Protein AF-A0A7S0J433-F1 (afdb_monomer_lite)

Foldseek 3Di:
DPPPVVVLQLVLLLLLLQQCVVVVHQKDKPVSSVVSCPPPVSSNVVVLVCLQVVDDDQKDWPDDPSPDITMIGGPDNLSSLLSNLVCLLVCVNVQCQVALQSVQCNQADPSNLSSCVNNQQSNLQSNCVVDVDRDCVVHAWDDPDCRGGPNSNVRSVVSHDHDD

Sequence (164 aa):
EMGAAAPLARGMLRRIAAANHLARRRFFRLDEAAEALAGRADELRLWLQLMRGGRFPLVKVLASDGATTGEFQFKHLSFQEALFVEAVALGEAPAFWASAPAAADSLNLAFYKNAFAIGAGHLGGALAAQRREWDFAGAPLVSADEHRGYSRLQALLRGATPLV

Radius of gyration: 17.05 Å; chains: 1; bounding box: 40×26×53 Å

pLDDT: mean 85.7, std 11.64, range [35.84, 96.94]

Secondary structure (DSSP, 8-state):
--TTHHHHHHHHHHHHHHHHHHTT-SSEEHHHHHHHTTT-HHHHHHHHHHHHHT--SSEEEEEE-SSS-EEEEESSHHHHHHHHHHHHHTTS-GGGGSSHHHHHHHHH-GGGHHHHHHHHHHHHHHHHHH-S----TTSPPP-S-TTSHHHHHHHHHHT-----

Organism: NCBI:txid127549

Structure (mmCIF, N/CA/C/O backbone):
data_AF-A0A7S0J433-F1
#
_entry.id   AF-A0A7S0J433-F1
#
loop_
_atom_site.group_PDB
_atom_site.id
_atom_site.type_symbol
_atom_site.label_atom_id
_atom_site.label_alt_id
_atom_site.label_comp_id
_atom_site.label_asym_id
_atom_site.label_entity_id
_atom_site.label_seq_id
_atom_site.pdbx_PDB_ins_code
_atom_site.Cartn_x
_atom_site.Cartn_y
_atom_site.Cartn_z
_atom_site.occupancy
_atom_site.B_iso_or_equiv
_atom_site.auth_seq_id
_atom_site.auth_comp_id
_atom_site.auth_asym_id
_atom_site.auth_atom_id
_atom_site.pdbx_PDB_model_num
ATOM 1 N N . GLU A 1 1 ? 5.820 -6.750 29.405 1.00 42.56 1 GLU A N 1
ATOM 2 C CA . GLU A 1 1 ? 5.491 -7.407 28.117 1.00 42.56 1 GLU A CA 1
ATOM 3 C C . GLU A 1 1 ? 5.362 -6.411 26.946 1.00 42.56 1 GLU A C 1
ATOM 5 O O . GLU A 1 1 ? 4.368 -6.403 26.236 1.00 42.56 1 GLU A O 1
ATOM 10 N N . MET A 1 2 ? 6.361 -5.556 26.691 1.00 43.69 2 MET A N 1
ATOM 11 C CA . MET A 1 2 ? 6.281 -4.550 25.608 1.00 43.69 2 MET A CA 1
ATOM 12 C C . MET A 1 2 ? 6.831 -5.028 24.247 1.00 43.69 2 MET A C 1
ATOM 14 O O . MET A 1 2 ? 6.661 -4.336 23.248 1.00 43.69 2 MET A O 1
ATOM 18 N N . GLY A 1 3 ? 7.474 -6.201 24.184 1.00 46.28 3 GLY A N 1
ATOM 19 C CA . GLY A 1 3 ? 8.199 -6.663 22.989 1.00 46.28 3 GLY A CA 1
ATOM 20 C C . GLY A 1 3 ? 7.323 -7.180 21.839 1.00 46.28 3 GLY A C 1
ATOM 21 O O . GLY A 1 3 ? 7.670 -6.980 20.681 1.00 46.28 3 GLY A O 1
ATOM 22 N N . ALA A 1 4 ? 6.170 -7.793 22.132 1.00 57.44 4 ALA A N 1
ATOM 23 C CA . ALA A 1 4 ? 5.294 -8.390 21.111 1.00 57.44 4 ALA A CA 1
ATOM 24 C C . ALA A 1 4 ? 4.259 -7.408 20.520 1.00 57.44 4 ALA A C 1
ATOM 26 O O . ALA A 1 4 ? 3.747 -7.625 19.423 1.00 57.44 4 ALA A O 1
ATOM 27 N N . ALA A 1 5 ? 3.968 -6.304 21.218 1.00 64.62 5 ALA A N 1
ATOM 28 C CA . ALA A 1 5 ? 2.948 -5.339 20.803 1.00 64.62 5 ALA A CA 1
ATOM 29 C C . ALA A 1 5 ? 3.406 -4.434 19.644 1.00 64.62 5 ALA A C 1
ATOM 31 O O . ALA A 1 5 ? 2.591 -4.036 18.812 1.00 64.62 5 ALA A O 1
ATOM 32 N N . ALA A 1 6 ? 4.704 -4.120 19.562 1.00 78.75 6 ALA A N 1
ATOM 33 C CA . ALA A 1 6 ? 5.235 -3.231 18.530 1.00 78.75 6 ALA A CA 1
ATOM 34 C C . ALA A 1 6 ? 5.195 -3.846 17.111 1.00 78.75 6 ALA A C 1
ATOM 36 O O . ALA A 1 6 ? 4.725 -3.158 16.200 1.00 78.75 6 ALA A O 1
ATOM 37 N N . PRO A 1 7 ? 5.584 -5.122 16.895 1.00 87.62 7 PRO A N 1
ATOM 38 C CA . PRO A 1 7 ? 5.411 -5.780 15.598 1.00 87.62 7 PRO A CA 1
ATOM 39 C C . PRO A 1 7 ? 3.945 -5.868 15.162 1.00 87.62 7 PRO A C 1
ATOM 41 O O . PRO A 1 7 ? 3.636 -5.571 14.009 1.00 87.62 7 PRO A O 1
ATOM 44 N N . LEU A 1 8 ? 3.034 -6.199 16.088 1.00 92.25 8 LEU A N 1
ATOM 45 C CA . LEU A 1 8 ? 1.601 -6.303 15.800 1.00 92.25 8 LEU A CA 1
ATOM 46 C C . LEU A 1 8 ? 1.001 -4.948 15.396 1.00 92.25 8 LEU A C 1
ATOM 48 O O . LEU A 1 8 ? 0.308 -4.851 14.386 1.00 92.25 8 LEU A O 1
ATOM 52 N N . ALA A 1 9 ? 1.312 -3.884 16.143 1.00 92.12 9 ALA A N 1
ATOM 53 C CA . ALA A 1 9 ? 0.842 -2.534 15.835 1.00 92.12 9 ALA A CA 1
ATOM 54 C C . ALA A 1 9 ? 1.377 -2.028 14.488 1.00 92.12 9 ALA A C 1
ATOM 56 O O . ALA A 1 9 ? 0.635 -1.416 13.718 1.00 92.12 9 ALA A O 1
ATOM 57 N N . ARG A 1 10 ? 2.652 -2.303 14.180 1.00 94.00 10 ARG A N 1
ATOM 58 C CA . ARG A 1 10 ? 3.248 -1.949 12.887 1.00 94.00 10 ARG A CA 1
ATOM 59 C C . ARG A 1 10 ? 2.600 -2.726 11.743 1.00 94.00 10 ARG A C 1
ATOM 61 O O . ARG A 1 10 ? 2.267 -2.109 10.739 1.00 94.00 10 ARG A O 1
ATOM 68 N N . GLY A 1 11 ? 2.379 -4.034 11.902 1.00 95.25 11 GLY A N 1
ATOM 69 C CA . GLY A 1 11 ? 1.672 -4.870 10.925 1.00 95.25 11 GLY A CA 1
ATOM 70 C C . GLY A 1 11 ? 0.269 -4.343 10.625 1.00 95.25 11 GLY A C 1
ATOM 71 O O . GLY A 1 11 ? -0.045 -4.053 9.472 1.00 95.25 11 GLY A O 1
ATOM 72 N N . MET A 1 12 ? -0.511 -4.083 11.676 1.00 96.12 12 MET A N 1
ATOM 73 C CA . MET A 1 12 ? -1.846 -3.489 11.583 1.00 96.12 12 MET A CA 1
ATOM 74 C C . MET A 1 12 ? -1.836 -2.153 10.817 1.00 96.12 12 MET A C 1
ATOM 76 O O . MET A 1 12 ? -2.557 -1.991 9.832 1.00 96.12 12 MET A O 1
ATOM 80 N N . LEU A 1 13 ? -1.000 -1.189 11.229 1.00 96.12 13 LEU A N 1
ATOM 81 C CA . LEU A 1 13 ? -0.916 0.119 10.564 1.00 96.12 13 LEU A CA 1
ATOM 82 C C . LEU A 1 13 ? -0.441 -0.002 9.115 1.00 96.12 13 LEU A C 1
ATOM 84 O O . LEU A 1 13 ? -0.907 0.744 8.255 1.00 96.12 13 LEU A O 1
ATOM 88 N N . ARG A 1 14 ? 0.459 -0.947 8.833 1.00 96.62 14 ARG A N 1
ATOM 89 C CA . ARG A 1 14 ? 0.986 -1.203 7.495 1.00 96.62 14 ARG A CA 1
ATOM 90 C C . ARG A 1 14 ? -0.076 -1.712 6.532 1.00 96.62 14 ARG A C 1
ATOM 92 O O . ARG A 1 14 ? -0.166 -1.191 5.423 1.00 96.62 14 ARG A O 1
ATOM 99 N N . ARG A 1 15 ? -0.928 -2.646 6.960 1.00 96.56 15 ARG A N 1
ATOM 100 C CA . ARG A 1 15 ? -2.049 -3.135 6.139 1.00 96.56 15 ARG A CA 1
ATOM 101 C C . ARG A 1 15 ? -3.079 -2.050 5.865 1.00 96.56 15 ARG A C 1
ATOM 103 O O . ARG A 1 15 ? -3.467 -1.859 4.714 1.00 96.56 15 ARG A O 1
ATOM 110 N N . ILE A 1 16 ? -3.450 -1.284 6.893 1.00 96.38 16 ILE A N 1
ATOM 111 C CA . ILE A 1 16 ? -4.358 -0.138 6.742 1.00 96.38 16 ILE A CA 1
ATOM 112 C C . ILE A 1 16 ? -3.755 0.895 5.779 1.00 96.38 16 ILE A C 1
ATOM 114 O O . ILE A 1 16 ? -4.441 1.383 4.880 1.00 96.38 16 ILE A O 1
ATOM 118 N N . ALA A 1 17 ? -2.469 1.225 5.928 1.00 96.94 17 ALA A N 1
ATOM 119 C CA . ALA A 1 17 ? -1.784 2.152 5.034 1.00 96.94 17 ALA A CA 1
ATOM 120 C C . ALA A 1 17 ? -1.776 1.643 3.590 1.00 96.94 17 ALA A C 1
ATOM 122 O O . ALA A 1 17 ? -2.090 2.407 2.676 1.00 96.94 17 ALA A O 1
ATOM 123 N N . ALA A 1 18 ? -1.476 0.358 3.390 1.00 96.62 18 ALA A N 1
ATOM 124 C CA . ALA A 1 18 ? -1.406 -0.243 2.070 1.00 96.62 18 ALA A CA 1
ATOM 125 C C . ALA A 1 18 ? -2.760 -0.246 1.361 1.00 96.62 18 ALA A C 1
ATOM 127 O O . ALA A 1 18 ? -2.856 0.261 0.244 1.00 96.62 18 ALA A O 1
ATOM 128 N N . ALA A 1 19 ? -3.815 -0.721 2.029 1.00 96.62 19 ALA A N 1
ATOM 129 C CA . ALA A 1 19 ? -5.169 -0.717 1.482 1.00 96.62 19 ALA A CA 1
ATOM 130 C C . ALA A 1 19 ? -5.606 0.699 1.073 1.00 96.62 19 ALA A C 1
ATOM 132 O O . ALA A 1 19 ? -6.110 0.916 -0.029 1.00 96.62 19 ALA A O 1
ATOM 133 N N . ASN A 1 20 ? -5.337 1.695 1.920 1.00 96.62 20 ASN A N 1
ATOM 134 C CA . ASN A 1 20 ? -5.693 3.080 1.629 1.00 96.62 20 ASN A CA 1
ATOM 135 C C . ASN A 1 20 ? -4.865 3.703 0.511 1.00 96.62 20 ASN A C 1
ATOM 137 O O . ASN A 1 20 ? -5.406 4.444 -0.306 1.00 96.62 20 ASN A O 1
ATOM 141 N N . HIS A 1 21 ? -3.567 3.416 0.445 1.00 96.19 21 HIS A N 1
ATOM 142 C CA . HIS A 1 21 ? -2.709 3.972 -0.595 1.00 96.19 21 HIS A CA 1
ATOM 143 C C . HIS A 1 21 ? -2.987 3.342 -1.970 1.00 96.19 21 HIS A C 1
ATOM 145 O O . HIS A 1 21 ? -2.985 4.051 -2.976 1.00 96.19 21 HIS A O 1
ATOM 151 N N . LEU A 1 22 ? -3.330 2.050 -2.014 1.00 95.12 22 LEU A N 1
ATOM 152 C CA . LEU A 1 22 ? -3.824 1.374 -3.221 1.00 95.12 22 LEU A CA 1
ATOM 153 C C . LEU A 1 22 ? -5.167 1.953 -3.687 1.00 95.12 22 LEU A C 1
ATOM 155 O O . LEU A 1 22 ? -5.337 2.246 -4.868 1.00 95.12 22 LEU A O 1
ATOM 159 N N . ALA A 1 23 ? -6.086 2.218 -2.756 1.00 95.25 23 ALA A N 1
ATOM 160 C CA . ALA A 1 23 ? -7.359 2.882 -3.044 1.00 95.25 23 ALA A CA 1
ATOM 161 C C . ALA A 1 23 ? -7.226 4.403 -3.288 1.00 95.25 23 ALA A C 1
ATOM 163 O O . ALA A 1 23 ? -8.215 5.070 -3.586 1.00 95.25 23 ALA A O 1
ATOM 164 N N . ARG A 1 24 ? -6.013 4.968 -3.173 1.00 94.94 24 ARG A N 1
ATOM 165 C CA . ARG A 1 24 ? -5.707 6.407 -3.307 1.00 94.94 24 ARG A CA 1
ATOM 166 C C . ARG A 1 24 ? -6.497 7.300 -2.340 1.00 94.94 24 ARG A C 1
ATOM 168 O O . ARG A 1 24 ? -6.799 8.456 -2.638 1.00 94.94 24 ARG A O 1
ATOM 175 N N . ARG A 1 25 ? -6.800 6.775 -1.153 1.00 94.62 25 ARG A N 1
ATOM 176 C CA . ARG A 1 25 ? -7.537 7.460 -0.088 1.00 94.62 25 ARG A CA 1
ATOM 177 C C . ARG A 1 25 ? -6.585 8.122 0.910 1.00 94.62 25 ARG A C 1
ATOM 179 O O . ARG A 1 25 ? -5.560 7.551 1.283 1.00 94.62 25 ARG A O 1
ATOM 186 N N . ARG A 1 26 ? -6.949 9.325 1.367 1.00 92.88 26 ARG A N 1
ATOM 187 C CA . ARG A 1 26 ? -6.294 10.046 2.485 1.00 92.88 26 ARG A CA 1
ATOM 188 C C . ARG A 1 26 ? -7.051 9.931 3.806 1.00 92.88 26 ARG A C 1
ATOM 190 O O . ARG A 1 26 ? -6.498 10.250 4.858 1.00 92.88 26 ARG A O 1
ATOM 197 N N . PHE A 1 27 ? -8.310 9.531 3.712 1.00 94.94 27 PHE A N 1
ATOM 198 C CA . PHE A 1 27 ? -9.245 9.334 4.802 1.00 94.94 27 PHE A CA 1
ATOM 199 C C . PHE A 1 27 ? -9.797 7.931 4.663 1.00 94.94 27 PHE A C 1
ATOM 201 O O . PHE A 1 27 ? -9.948 7.455 3.537 1.00 94.94 27 PHE A O 1
ATOM 208 N N . PHE A 1 28 ? -10.061 7.273 5.777 1.00 95.56 28 PHE A N 1
ATOM 209 C CA . PHE A 1 28 ? -10.644 5.949 5.749 1.00 95.56 28 PHE A CA 1
ATOM 210 C C . PHE A 1 28 ? -11.638 5.761 6.873 1.00 95.56 28 PHE A C 1
ATOM 212 O O . PHE A 1 28 ? -11.524 6.365 7.940 1.00 95.56 28 PHE A O 1
ATOM 219 N N . ARG A 1 29 ? -12.620 4.916 6.612 1.00 94.50 29 ARG A N 1
ATOM 220 C CA . ARG A 1 29 ? -13.694 4.588 7.528 1.00 94.50 29 ARG A CA 1
ATOM 221 C C . ARG A 1 29 ? -13.369 3.348 8.353 1.00 94.50 29 ARG A C 1
ATOM 223 O O . ARG A 1 29 ? -12.428 2.604 8.072 1.00 94.50 29 ARG A O 1
ATOM 230 N N . LEU A 1 30 ? -14.166 3.125 9.393 1.00 91.94 30 LEU A N 1
ATOM 231 C CA . LEU A 1 30 ? -14.031 1.960 10.268 1.00 91.94 30 LEU A CA 1
ATOM 232 C C . LEU A 1 30 ? -14.170 0.628 9.513 1.00 91.94 30 LEU A C 1
ATOM 234 O O . LEU A 1 30 ? -13.385 -0.287 9.749 1.00 91.94 30 LEU A O 1
ATOM 238 N N . ASP A 1 31 ? -15.147 0.533 8.614 1.00 94.06 31 ASP A N 1
ATOM 239 C CA . ASP A 1 31 ? -15.377 -0.629 7.751 1.00 94.06 31 ASP A CA 1
ATOM 240 C C . ASP A 1 31 ? -14.195 -0.871 6.805 1.00 94.06 31 ASP A C 1
ATOM 242 O O . ASP A 1 31 ? -13.713 -1.994 6.709 1.00 94.06 31 ASP A O 1
ATOM 246 N N . GLU A 1 32 ? -13.646 0.183 6.203 1.00 96.31 32 GLU A N 1
ATOM 247 C CA . GLU A 1 32 ? -12.461 0.093 5.338 1.00 96.31 32 GLU A CA 1
ATOM 248 C C . GLU A 1 32 ? -11.200 -0.349 6.105 1.00 96.31 32 GLU A C 1
ATOM 250 O O . GLU A 1 32 ? -10.373 -1.097 5.579 1.00 96.31 32 GLU A O 1
ATOM 255 N N . ALA A 1 33 ? -11.041 0.086 7.361 1.00 94.56 33 ALA A N 1
ATOM 256 C CA . ALA A 1 33 ? -9.973 -0.403 8.233 1.00 94.56 33 ALA A CA 1
ATOM 257 C C . ALA A 1 33 ? -10.177 -1.879 8.604 1.00 94.56 33 ALA A C 1
ATOM 259 O O . ALA A 1 33 ? -9.218 -2.645 8.610 1.00 94.56 33 ALA A O 1
ATOM 260 N N . ALA A 1 34 ? -11.414 -2.291 8.894 1.00 94.31 34 ALA A N 1
ATOM 261 C CA . ALA A 1 34 ? -11.730 -3.681 9.205 1.00 94.31 34 ALA A CA 1
ATOM 262 C C . ALA A 1 34 ? -11.510 -4.602 7.996 1.00 94.31 34 ALA A C 1
ATOM 264 O O . ALA A 1 34 ? -10.950 -5.686 8.150 1.00 94.31 34 ALA A O 1
ATOM 265 N N . GLU A 1 35 ? -11.881 -4.150 6.797 1.00 95.94 35 GLU A N 1
ATOM 266 C CA . GLU A 1 35 ? -11.636 -4.853 5.536 1.00 95.94 35 GLU A CA 1
ATOM 267 C C . GLU A 1 35 ? -10.134 -5.032 5.279 1.00 95.94 35 GLU A C 1
ATOM 269 O O . GLU A 1 35 ? -9.685 -6.136 4.974 1.00 95.94 35 GLU A O 1
ATOM 274 N N . ALA A 1 36 ? -9.328 -3.987 5.506 1.00 96.00 36 ALA A N 1
ATOM 275 C CA . ALA A 1 36 ? -7.870 -4.066 5.383 1.00 96.00 36 ALA A CA 1
ATOM 276 C C . ALA A 1 36 ? -7.223 -5.082 6.348 1.00 96.00 36 ALA A C 1
ATOM 278 O O . ALA A 1 36 ? -6.110 -5.551 6.100 1.00 96.00 36 ALA A O 1
ATOM 279 N N . LEU A 1 37 ? -7.907 -5.415 7.447 1.00 96.25 37 LEU A N 1
ATOM 280 C CA . LEU A 1 37 ? -7.467 -6.364 8.473 1.00 96.25 37 LEU A CA 1
ATOM 281 C C . LEU A 1 37 ? -8.209 -7.710 8.401 1.00 96.25 37 LEU A C 1
ATOM 283 O O . LEU A 1 37 ? -8.069 -8.547 9.300 1.00 96.25 37 LEU A O 1
ATOM 287 N N . ALA A 1 38 ? -8.995 -7.953 7.347 1.00 94.19 38 ALA A N 1
ATOM 288 C CA . ALA A 1 38 ? -9.718 -9.206 7.173 1.00 94.19 38 ALA A CA 1
ATOM 289 C C . ALA A 1 38 ? -8.753 -10.409 7.186 1.00 94.19 38 ALA A C 1
ATOM 291 O O . ALA A 1 38 ? -7.684 -10.397 6.575 1.00 94.19 38 ALA A O 1
ATOM 292 N N . GLY A 1 39 ? -9.109 -11.455 7.938 1.00 93.69 39 GLY A N 1
ATOM 293 C CA . GLY A 1 39 ? -8.247 -12.628 8.145 1.00 93.69 39 GLY A CA 1
ATOM 294 C C . GLY A 1 39 ? -7.086 -12.421 9.133 1.00 93.69 39 GLY A C 1
ATOM 295 O O . GLY A 1 39 ? -6.310 -13.350 9.355 1.00 93.69 39 GLY A O 1
ATOM 296 N N . ARG A 1 40 ? -6.962 -11.242 9.764 1.00 95.12 40 ARG A N 1
ATOM 297 C CA . ARG A 1 40 ? -5.931 -10.915 10.769 1.00 95.12 40 ARG A CA 1
ATOM 298 C C . ARG A 1 40 ? -6.574 -10.577 12.114 1.00 95.12 40 ARG A C 1
ATOM 300 O O . ARG A 1 40 ? -6.608 -9.427 12.543 1.00 95.12 40 ARG A O 1
ATOM 307 N N . ALA A 1 41 ? -7.092 -11.603 12.791 1.00 95.00 41 ALA A N 1
ATOM 308 C CA . ALA A 1 41 ? -7.906 -11.442 13.999 1.00 95.00 41 ALA A CA 1
ATOM 309 C C . ALA A 1 41 ? -7.223 -10.621 15.112 1.00 95.00 41 ALA A C 1
ATOM 311 O O . ALA A 1 41 ? -7.882 -9.805 15.754 1.00 95.00 41 ALA A O 1
ATOM 312 N N . ASP A 1 42 ? -5.917 -10.798 15.323 1.00 95.62 42 ASP A N 1
ATOM 313 C CA . ASP A 1 42 ? -5.184 -10.076 16.371 1.00 95.62 42 ASP A CA 1
ATOM 314 C C . ASP A 1 42 ? -4.965 -8.597 16.029 1.00 95.62 42 ASP A C 1
ATOM 316 O O . ASP A 1 42 ? -5.126 -7.738 16.895 1.00 95.62 42 ASP A O 1
ATOM 320 N N . GLU A 1 43 ? -4.668 -8.282 14.765 1.00 95.44 43 GLU A N 1
ATOM 321 C CA . GLU A 1 43 ? -4.537 -6.900 14.292 1.00 95.44 43 GLU A CA 1
ATOM 322 C C . GLU A 1 43 ? -5.892 -6.176 14.351 1.00 95.44 43 GLU A C 1
ATOM 324 O O . GLU A 1 43 ? -5.970 -5.048 14.838 1.00 95.44 43 GLU A O 1
ATOM 329 N N . LEU A 1 44 ? -6.979 -6.843 13.941 1.00 94.88 44 LEU A N 1
ATOM 330 C CA . LEU A 1 44 ? -8.337 -6.304 14.050 1.00 94.88 44 LEU A CA 1
ATOM 331 C C . LEU A 1 44 ? -8.740 -6.078 15.513 1.00 94.88 44 LEU A C 1
ATOM 333 O O . LEU A 1 44 ? -9.305 -5.037 15.850 1.00 94.88 44 LEU A O 1
ATOM 337 N N . ARG A 1 45 ? -8.422 -7.023 16.407 1.00 93.50 45 ARG A N 1
ATOM 338 C CA . ARG A 1 45 ? -8.678 -6.871 17.846 1.00 93.50 45 ARG A CA 1
ATOM 339 C C . ARG A 1 45 ? -7.930 -5.665 18.407 1.00 93.50 45 ARG A C 1
ATOM 341 O O . ARG A 1 45 ? -8.529 -4.889 19.150 1.00 93.50 45 ARG A O 1
ATOM 348 N N . LEU A 1 46 ? -6.662 -5.486 18.035 1.00 92.88 46 LEU A N 1
ATOM 349 C CA . LEU A 1 46 ? -5.868 -4.329 18.447 1.00 92.88 46 LEU A CA 1
ATOM 350 C C . LEU A 1 46 ? -6.485 -3.019 17.939 1.00 92.88 46 LEU A C 1
ATOM 352 O O . LEU A 1 46 ? -6.661 -2.089 18.723 1.00 92.88 46 LEU A O 1
ATOM 356 N N . TRP A 1 47 ? -6.880 -2.955 16.665 1.00 91.75 47 TRP A N 1
ATOM 357 C CA . TRP A 1 47 ? -7.541 -1.780 16.090 1.00 91.75 47 TRP A CA 1
ATOM 358 C C . TRP A 1 47 ? -8.799 -1.381 16.879 1.00 91.75 47 TRP A C 1
ATOM 360 O O . TRP A 1 47 ? -8.949 -0.229 17.289 1.00 91.75 47 TRP A O 1
ATOM 370 N N . LEU A 1 48 ? -9.667 -2.352 17.179 1.00 89.88 48 LEU A N 1
ATOM 371 C CA . LEU A 1 48 ? -10.893 -2.132 17.954 1.00 89.88 48 LEU A CA 1
ATOM 372 C C . LEU A 1 48 ? -10.619 -1.752 19.421 1.00 89.88 48 LEU A C 1
ATOM 374 O O . LEU A 1 48 ? -11.381 -0.990 20.018 1.00 89.88 48 LEU A O 1
ATOM 378 N N . GLN A 1 49 ? -9.536 -2.249 20.023 1.00 89.38 49 GLN A N 1
ATOM 379 C CA . GLN A 1 49 ? -9.113 -1.824 21.362 1.00 89.38 49 GLN A CA 1
ATOM 380 C C . GLN A 1 49 ? -8.651 -0.362 21.371 1.00 89.38 49 GLN A C 1
ATOM 382 O O . GLN A 1 49 ? -9.051 0.398 22.255 1.00 89.38 49 GLN A O 1
ATOM 387 N N . LEU A 1 50 ? -7.866 0.056 20.371 1.00 87.62 50 LEU A N 1
ATOM 388 C CA . LEU A 1 50 ? -7.424 1.448 20.229 1.00 87.62 50 LEU A CA 1
ATOM 389 C C . LEU A 1 50 ? -8.609 2.397 20.00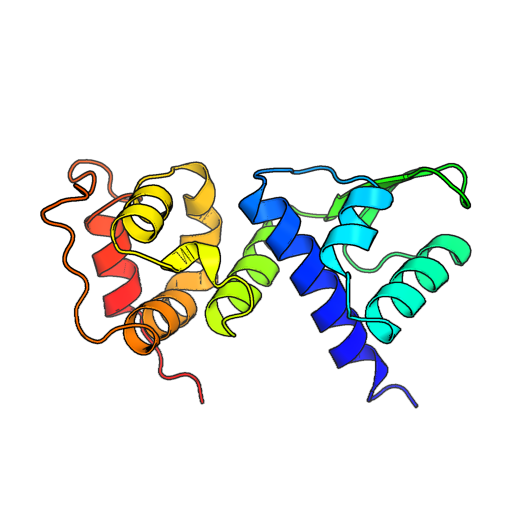1 1.00 87.62 50 LEU A C 1
ATOM 391 O O . LEU A 1 50 ? -8.622 3.489 20.571 1.00 87.62 50 LEU A O 1
ATOM 395 N N . MET A 1 51 ? -9.633 1.949 19.262 1.00 84.69 51 MET A N 1
ATOM 396 C CA . MET A 1 51 ? -10.904 2.668 19.085 1.00 84.69 51 MET A CA 1
ATOM 397 C C . MET A 1 51 ? -11.576 2.988 20.412 1.00 84.69 51 MET A C 1
ATOM 399 O O . MET A 1 51 ? -11.880 4.148 20.682 1.00 84.69 51 MET A O 1
ATOM 403 N N . ARG A 1 52 ? -11.748 1.979 21.268 1.00 82.81 52 ARG A N 1
ATOM 404 C CA . ARG A 1 52 ? -12.371 2.157 22.587 1.00 82.81 52 ARG A CA 1
ATOM 405 C C . ARG A 1 52 ? -11.523 3.017 23.522 1.00 82.81 52 ARG A C 1
ATOM 407 O O . ARG A 1 52 ? -12.065 3.748 24.341 1.00 82.81 52 ARG A O 1
ATOM 414 N N . GLY A 1 53 ? -10.198 2.930 23.402 1.00 78.81 53 GLY A N 1
ATOM 415 C CA . GLY A 1 53 ? -9.260 3.710 24.211 1.00 78.81 53 GLY A CA 1
ATOM 416 C C . GLY A 1 53 ? -9.047 5.153 23.740 1.00 78.81 53 GLY A C 1
ATOM 417 O O . GLY A 1 53 ? -8.415 5.928 24.457 1.00 78.81 53 GLY A O 1
ATOM 418 N N . GLY A 1 54 ? -9.512 5.518 22.538 1.00 74.62 54 GLY A N 1
ATOM 419 C CA . GLY A 1 54 ? -9.377 6.862 21.962 1.00 74.62 54 GLY A CA 1
ATOM 420 C C . GLY A 1 54 ? -7.937 7.301 21.660 1.00 74.62 54 GLY A C 1
ATOM 421 O O . GLY A 1 54 ? -7.687 8.482 21.417 1.00 74.62 54 GLY A O 1
ATOM 422 N N . ARG A 1 55 ? -6.962 6.383 21.689 1.00 76.75 55 ARG A N 1
ATOM 423 C CA . ARG A 1 55 ? -5.534 6.694 21.513 1.00 76.75 55 ARG A CA 1
ATOM 424 C C . ARG A 1 55 ? -4.974 5.968 20.304 1.00 76.75 55 ARG A C 1
ATOM 426 O O . ARG A 1 55 ? -4.770 4.763 20.340 1.00 76.75 55 ARG A O 1
ATOM 433 N N . PHE A 1 56 ? -4.644 6.737 19.271 1.00 79.81 56 PHE A N 1
ATOM 434 C CA . PHE A 1 56 ? -4.101 6.219 18.022 1.00 79.81 56 PHE A CA 1
ATOM 435 C C . PHE A 1 56 ? -2.673 6.719 17.771 1.00 79.81 56 PHE A C 1
ATOM 437 O O . PHE A 1 56 ? -2.449 7.912 17.510 1.00 79.81 56 PHE A O 1
ATOM 444 N N . PRO A 1 57 ? -1.670 5.827 17.831 1.00 79.94 57 PRO A N 1
ATOM 445 C CA . PRO A 1 57 ? -0.348 6.127 17.305 1.00 79.94 57 PRO A CA 1
ATOM 446 C C . PRO A 1 57 ? -0.458 6.407 15.804 1.00 79.94 57 PRO A C 1
ATOM 448 O O . PRO A 1 57 ? -1.098 5.654 15.079 1.00 79.94 57 PRO A O 1
ATOM 451 N N . LEU A 1 58 ? 0.154 7.500 15.339 1.00 89.25 58 LEU A N 1
ATOM 452 C CA . LEU A 1 58 ? 0.253 7.884 13.918 1.00 89.25 58 LEU A CA 1
ATOM 453 C C . LEU A 1 58 ? -1.064 8.128 13.156 1.00 89.25 58 LEU A C 1
ATOM 455 O O . LEU A 1 58 ? -1.000 8.633 12.040 1.00 89.25 58 LEU A O 1
ATOM 459 N N . VAL A 1 59 ? -2.232 7.864 13.743 1.00 92.19 59 VAL A N 1
ATOM 460 C CA . VAL A 1 59 ? -3.554 8.116 13.152 1.00 92.19 59 VAL A CA 1
ATOM 461 C C . VAL A 1 59 ? -4.290 9.191 13.958 1.00 92.19 59 VAL A C 1
ATOM 463 O O . VAL A 1 59 ? -4.186 9.273 15.182 1.00 92.19 59 VAL A O 1
ATOM 466 N N . LYS A 1 60 ? -4.978 10.079 13.248 1.00 91.12 60 LYS A N 1
ATOM 467 C CA . LYS A 1 60 ? -5.898 11.093 13.751 1.00 91.12 60 LYS A CA 1
ATOM 468 C C . LYS A 1 60 ? -7.323 10.583 13.547 1.00 91.12 60 LYS A C 1
ATOM 470 O O . LYS A 1 60 ? -7.651 10.078 12.475 1.00 91.12 60 LYS A O 1
ATOM 475 N N . VAL A 1 61 ? -8.155 10.760 14.567 1.00 90.94 61 VAL A N 1
ATOM 476 C CA . VAL A 1 61 ? -9.606 10.568 14.477 1.00 90.94 61 VAL A CA 1
ATOM 477 C C . VAL A 1 61 ? -10.220 11.891 14.023 1.00 90.94 61 VAL A C 1
ATOM 479 O O . VAL A 1 61 ? -9.925 12.933 14.611 1.00 90.94 61 VAL A O 1
ATOM 482 N N . LEU A 1 62 ? -11.010 11.865 12.954 1.00 88.44 62 LEU A N 1
ATOM 483 C CA . LEU A 1 62 ? -11.673 13.047 12.396 1.00 88.44 62 LEU A CA 1
ATOM 484 C C . LEU A 1 62 ? -13.120 13.141 12.864 1.00 88.44 62 LEU A C 1
ATOM 486 O O . LEU A 1 62 ? -13.546 14.191 13.334 1.00 88.44 62 LEU A O 1
ATOM 490 N N . ALA A 1 63 ? -13.829 12.019 12.801 1.00 86.38 63 ALA A N 1
ATOM 491 C CA . ALA A 1 63 ? -15.163 11.837 13.350 1.00 86.38 63 ALA A CA 1
ATOM 492 C C . ALA A 1 63 ? -15.254 10.418 13.916 1.00 86.38 63 ALA A C 1
ATOM 494 O O . ALA A 1 63 ? -14.684 9.498 13.338 1.00 86.38 63 ALA A O 1
ATOM 495 N N . SER A 1 64 ? -15.909 10.221 15.056 1.00 81.50 64 SER A N 1
ATOM 496 C CA . SER A 1 64 ? -16.135 8.889 15.624 1.00 81.50 64 SER A CA 1
ATOM 497 C C . SER A 1 64 ? -17.247 8.949 16.659 1.00 81.50 64 SER A C 1
ATOM 499 O O . SER A 1 64 ? -17.270 9.869 17.475 1.00 81.50 64 SER A O 1
ATOM 501 N N . ASP A 1 65 ? -18.134 7.957 16.645 1.00 78.25 65 ASP A N 1
ATOM 502 C CA . ASP A 1 65 ? -19.109 7.723 17.718 1.00 78.25 65 ASP A CA 1
ATOM 503 C C . ASP A 1 65 ? -18.554 6.793 18.819 1.00 78.25 65 ASP A C 1
ATOM 505 O O . ASP A 1 65 ? -19.242 6.478 19.787 1.00 78.25 65 ASP A O 1
ATOM 509 N N . GLY A 1 66 ? -17.301 6.342 18.672 1.00 69.62 66 GLY A N 1
ATOM 510 C CA . GLY A 1 66 ? -16.620 5.445 19.605 1.00 69.62 66 GLY A CA 1
ATOM 511 C C . GLY A 1 66 ? -17.054 3.977 19.527 1.00 69.62 66 GLY A C 1
ATOM 512 O O . GLY A 1 66 ? -16.509 3.160 20.273 1.00 69.62 66 GLY A O 1
ATOM 513 N N . ALA A 1 67 ? -17.993 3.620 18.645 1.00 69.19 67 ALA A N 1
ATOM 514 C CA . ALA A 1 67 ? -18.632 2.306 18.647 1.00 69.19 67 ALA A CA 1
ATOM 515 C C . ALA A 1 67 ? -18.829 1.694 17.252 1.00 69.19 67 ALA A C 1
ATOM 517 O O . ALA A 1 67 ? -18.410 0.559 17.024 1.00 69.19 67 ALA A O 1
ATOM 518 N N . THR A 1 68 ? -19.474 2.414 16.336 1.00 73.44 68 THR A N 1
ATOM 519 C CA . THR A 1 68 ? -20.019 1.876 15.080 1.00 73.44 68 THR A CA 1
ATOM 520 C C . THR A 1 68 ? -19.573 2.628 13.839 1.00 73.44 68 THR A C 1
ATOM 522 O O . THR A 1 68 ? -19.548 2.052 12.752 1.00 73.44 68 THR A O 1
ATOM 525 N N . THR A 1 69 ? -19.187 3.892 13.981 1.00 81.69 69 THR A N 1
ATOM 526 C CA . THR A 1 69 ? -18.750 4.729 12.870 1.00 81.69 69 THR A CA 1
ATOM 527 C C . THR A 1 69 ? -17.493 5.494 13.243 1.00 81.69 69 THR A C 1
ATOM 529 O O . THR A 1 69 ? -17.265 5.875 14.392 1.00 81.69 69 THR A O 1
ATOM 532 N N . GLY A 1 70 ? -16.643 5.715 12.248 1.00 87.75 70 GLY A N 1
ATOM 533 C CA . GLY A 1 70 ? -15.466 6.538 12.427 1.00 87.75 70 GLY A CA 1
ATOM 534 C C . GLY A 1 70 ? -14.798 6.854 11.106 1.00 87.75 70 GLY A C 1
ATOM 535 O O . GLY A 1 70 ? -14.820 6.033 10.191 1.00 87.75 70 GLY A O 1
ATOM 536 N N . GLU A 1 71 ? -14.221 8.044 11.035 1.00 93.44 71 GLU A N 1
ATOM 537 C CA . GLU A 1 71 ? -13.379 8.530 9.956 1.00 93.44 71 GLU A CA 1
ATOM 538 C C . GLU A 1 71 ? -11.996 8.862 10.519 1.00 93.44 71 GLU A C 1
ATOM 540 O O . GLU A 1 71 ? -11.842 9.564 11.526 1.00 93.44 71 GLU A O 1
ATOM 545 N N . PHE A 1 72 ? -10.978 8.336 9.852 1.00 94.62 72 PHE A N 1
ATOM 546 C CA . PHE A 1 72 ? -9.598 8.332 10.300 1.00 94.62 72 PHE A CA 1
ATOM 547 C C . PHE A 1 72 ? -8.676 8.821 9.197 1.00 94.62 72 PHE A C 1
ATOM 549 O O . PHE A 1 72 ? -8.962 8.713 8.007 1.00 94.62 72 PHE A O 1
ATOM 556 N N . GLN A 1 73 ? -7.517 9.320 9.601 1.00 95.69 73 GLN A N 1
ATOM 557 C CA . GLN A 1 73 ? -6.456 9.712 8.686 1.00 95.69 73 GLN A CA 1
ATOM 558 C C . GLN A 1 73 ? -5.102 9.540 9.364 1.00 95.69 73 GLN A C 1
ATOM 560 O O . GLN A 1 73 ? -4.958 9.829 10.547 1.00 95.69 73 GLN A O 1
ATOM 565 N N . PHE A 1 74 ? -4.073 9.127 8.627 1.00 96.44 74 PHE A N 1
ATOM 566 C CA . PHE A 1 74 ? -2.708 9.197 9.148 1.00 96.44 74 PHE A CA 1
ATOM 567 C C . PHE A 1 74 ? -2.331 10.649 9.467 1.00 96.44 74 PHE A C 1
ATOM 569 O O . PHE A 1 74 ? -2.528 11.539 8.645 1.00 96.44 74 PHE A O 1
ATOM 576 N N . LYS A 1 75 ? -1.752 10.895 10.650 1.00 95.19 75 LYS A N 1
ATOM 577 C CA . LYS A 1 75 ? -1.351 12.233 11.132 1.00 95.19 75 LYS A CA 1
ATOM 578 C C . LYS A 1 75 ? -0.483 12.985 10.124 1.00 95.19 75 LYS A C 1
ATOM 580 O O . LYS A 1 75 ? -0.533 14.208 10.076 1.00 95.19 75 LYS A O 1
ATOM 585 N N . HIS A 1 76 ? 0.301 12.251 9.339 1.00 94.8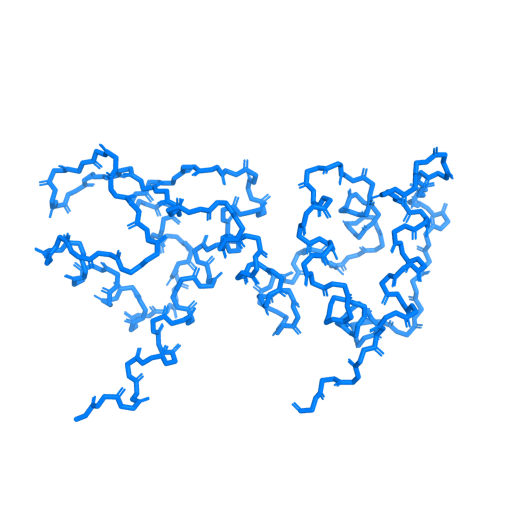1 76 HIS A N 1
ATOM 586 C CA . HIS A 1 76 ? 1.035 12.778 8.203 1.00 94.81 76 HIS A CA 1
ATOM 587 C C . HIS A 1 76 ? 0.969 11.787 7.038 1.00 94.81 76 HIS A C 1
ATOM 589 O O . HIS A 1 76 ? 1.104 10.579 7.248 1.00 94.81 76 HIS A O 1
ATOM 595 N N . LEU A 1 77 ? 0.795 12.288 5.810 1.00 94.38 77 LEU A N 1
ATOM 596 C CA . LEU A 1 77 ? 0.670 11.443 4.616 1.00 94.38 77 LEU A CA 1
ATOM 597 C C . LEU A 1 77 ? 1.919 10.578 4.387 1.00 94.38 77 LEU A C 1
ATOM 599 O O . LEU A 1 77 ? 1.796 9.422 3.992 1.00 94.38 77 LEU A O 1
ATOM 603 N N . SER A 1 78 ? 3.103 11.089 4.735 1.00 94.69 78 SER A N 1
ATOM 604 C CA . SER A 1 78 ? 4.352 10.326 4.617 1.00 94.69 78 SER A CA 1
ATOM 605 C C . SER A 1 78 ? 4.381 9.055 5.470 1.00 94.69 78 SER A C 1
ATOM 607 O O . SER A 1 78 ? 5.072 8.111 5.103 1.00 94.69 78 SER A O 1
ATOM 609 N N . PHE A 1 79 ? 3.621 8.974 6.573 1.00 95.06 79 PHE A N 1
ATOM 610 C CA . PHE A 1 79 ? 3.502 7.723 7.329 1.00 95.06 79 PHE A CA 1
ATOM 611 C C . PHE A 1 79 ? 2.745 6.667 6.528 1.00 95.06 79 PHE A C 1
ATOM 613 O O . PHE A 1 79 ? 3.169 5.516 6.492 1.00 95.06 79 PHE A O 1
ATOM 620 N N . GLN A 1 80 ? 1.662 7.061 5.851 1.00 96.38 80 GLN A N 1
ATOM 621 C CA . GLN A 1 80 ? 0.923 6.166 4.964 1.00 96.38 80 GLN A CA 1
ATOM 622 C C . GLN A 1 80 ? 1.799 5.718 3.788 1.00 96.38 80 GLN A C 1
ATOM 624 O O . GLN A 1 80 ? 1.819 4.536 3.465 1.00 96.38 80 GLN A O 1
ATOM 629 N N . GLU A 1 81 ? 2.546 6.640 3.178 1.00 96.00 81 GLU A N 1
ATOM 630 C CA . GLU A 1 81 ? 3.449 6.345 2.059 1.00 96.00 81 GLU A CA 1
ATOM 631 C C . GLU A 1 81 ? 4.588 5.401 2.481 1.00 96.00 81 GLU A C 1
ATOM 633 O O . GLU A 1 81 ? 4.821 4.394 1.816 1.00 96.00 81 GLU A O 1
ATOM 638 N N . ALA A 1 82 ? 5.254 5.663 3.611 1.00 94.81 82 ALA A N 1
ATOM 639 C CA . ALA A 1 82 ? 6.340 4.823 4.123 1.00 94.81 82 ALA A CA 1
ATOM 640 C C . ALA A 1 82 ? 5.865 3.418 4.524 1.00 94.81 82 ALA A C 1
ATOM 642 O O . ALA A 1 82 ? 6.514 2.422 4.210 1.00 94.81 82 ALA A O 1
ATOM 643 N N . LEU A 1 83 ? 4.711 3.319 5.187 1.00 95.62 83 LEU A N 1
ATOM 644 C CA . LEU A 1 83 ? 4.124 2.028 5.539 1.00 95.62 83 LEU A CA 1
ATOM 645 C C . LEU A 1 83 ? 3.666 1.262 4.291 1.00 95.62 83 LEU A C 1
ATOM 647 O O . LEU A 1 83 ? 3.875 0.056 4.203 1.00 95.62 83 LEU A O 1
ATOM 651 N N . PHE A 1 84 ? 3.097 1.944 3.295 1.00 95.94 84 PHE A N 1
ATOM 652 C CA . PHE A 1 84 ? 2.760 1.323 2.014 1.00 95.94 84 PHE A CA 1
ATOM 653 C C . PHE A 1 84 ? 3.999 0.749 1.313 1.00 95.94 84 PHE A C 1
ATOM 655 O O . PHE A 1 84 ? 3.972 -0.401 0.881 1.00 95.94 84 PHE A O 1
ATOM 662 N N . VAL A 1 85 ? 5.093 1.513 1.252 1.00 94.06 85 VAL A N 1
ATOM 663 C CA . VAL A 1 85 ? 6.384 1.053 0.715 1.00 94.06 85 VAL A CA 1
ATOM 664 C C . VAL A 1 85 ? 6.836 -0.236 1.394 1.00 94.06 85 VAL A C 1
ATOM 666 O O . VAL A 1 85 ? 7.203 -1.196 0.720 1.00 94.06 85 VAL A O 1
ATOM 669 N N . GLU A 1 86 ? 6.788 -0.271 2.725 1.00 93.19 86 GLU A N 1
ATOM 670 C CA . GLU A 1 86 ? 7.157 -1.452 3.502 1.00 93.19 86 GLU A CA 1
ATOM 671 C C . GLU A 1 86 ? 6.239 -2.644 3.184 1.00 93.19 86 GLU A C 1
ATOM 673 O O . GLU A 1 86 ? 6.697 -3.781 3.084 1.00 93.19 86 GLU A O 1
ATOM 678 N N . ALA A 1 87 ? 4.939 -2.403 2.986 1.00 93.81 87 ALA A N 1
ATOM 679 C CA . ALA A 1 87 ? 3.983 -3.442 2.609 1.00 93.81 87 ALA A CA 1
ATOM 680 C C . ALA A 1 87 ? 4.305 -4.038 1.234 1.00 93.81 87 ALA A C 1
ATOM 682 O O . ALA A 1 87 ? 4.308 -5.258 1.078 1.00 93.81 87 ALA A O 1
ATOM 683 N N . VAL A 1 88 ? 4.624 -3.189 0.255 1.00 92.00 88 VAL A N 1
ATOM 684 C CA . VAL A 1 88 ? 5.053 -3.615 -1.082 1.00 92.00 88 VAL A CA 1
ATOM 685 C C . VAL A 1 88 ? 6.352 -4.415 -1.003 1.00 92.00 88 VAL A C 1
ATOM 687 O O . VAL A 1 88 ? 6.441 -5.487 -1.601 1.00 92.00 88 VAL A O 1
ATOM 690 N N . ALA A 1 89 ? 7.334 -3.931 -0.238 1.00 88.69 89 ALA A N 1
ATOM 691 C CA . ALA A 1 89 ? 8.631 -4.585 -0.103 1.00 88.69 89 ALA A CA 1
ATOM 692 C C . ALA A 1 89 ? 8.538 -5.978 0.535 1.00 88.69 89 ALA A C 1
ATOM 694 O O . ALA A 1 89 ? 9.255 -6.890 0.135 1.00 88.69 89 ALA A O 1
ATOM 695 N N . LEU A 1 90 ? 7.609 -6.158 1.475 1.00 88.38 90 LEU A N 1
ATOM 696 C CA . LEU A 1 90 ? 7.325 -7.439 2.125 1.00 88.38 90 LEU A CA 1
ATOM 697 C C . LEU A 1 90 ? 6.324 -8.319 1.350 1.00 88.38 90 LEU A C 1
ATOM 699 O O . LEU A 1 90 ? 5.924 -9.366 1.850 1.00 88.38 90 LEU A O 1
ATOM 703 N N . GLY A 1 91 ? 5.892 -7.908 0.153 1.00 87.06 91 GLY A N 1
ATOM 704 C CA . GLY A 1 91 ? 4.961 -8.683 -0.677 1.00 87.06 91 GLY A CA 1
ATOM 705 C C . GLY A 1 91 ? 3.511 -8.701 -0.177 1.00 87.06 91 GLY A C 1
ATOM 706 O O . GLY A 1 91 ? 2.712 -9.516 -0.628 1.00 87.06 91 GLY A O 1
ATOM 707 N N . GLU A 1 92 ? 3.134 -7.801 0.732 1.00 89.81 92 GLU A N 1
ATOM 708 C CA . GLU A 1 92 ? 1.770 -7.711 1.274 1.00 89.81 92 GLU A CA 1
ATOM 709 C C . GLU A 1 92 ? 0.805 -6.898 0.404 1.00 89.81 92 GLU A C 1
ATOM 711 O O . GLU A 1 92 ? -0.396 -6.880 0.663 1.00 89.81 92 GLU A O 1
ATOM 716 N N . ALA A 1 93 ? 1.318 -6.250 -0.640 1.00 88.75 93 ALA A N 1
ATOM 717 C CA . ALA A 1 93 ? 0.535 -5.579 -1.672 1.00 88.75 93 ALA A CA 1
ATOM 718 C C . ALA A 1 93 ? 0.751 -6.262 -3.039 1.00 88.75 93 ALA A C 1
ATOM 720 O O . ALA A 1 93 ? 1.263 -5.628 -3.964 1.00 88.75 93 ALA A O 1
ATOM 721 N N . PRO A 1 94 ? 0.385 -7.552 -3.197 1.00 81.56 94 PRO A N 1
ATOM 722 C CA . PRO A 1 94 ? 0.740 -8.341 -4.381 1.00 81.56 94 PRO A CA 1
ATOM 723 C C . PRO A 1 94 ? 0.150 -7.776 -5.678 1.00 81.56 94 PRO A C 1
ATOM 725 O O . PRO A 1 94 ? 0.752 -7.912 -6.738 1.00 81.56 94 PRO A O 1
ATOM 728 N N . ALA A 1 95 ? -0.994 -7.088 -5.600 1.00 84.75 95 ALA A N 1
ATOM 729 C CA . ALA A 1 95 ? -1.629 -6.447 -6.749 1.00 84.75 95 ALA A CA 1
ATOM 730 C C . ALA A 1 95 ? -0.791 -5.303 -7.350 1.00 84.75 95 ALA A C 1
ATOM 732 O O . ALA A 1 95 ? -0.894 -5.049 -8.547 1.00 84.75 95 ALA A O 1
ATOM 733 N N . PHE A 1 96 ? 0.051 -4.633 -6.551 1.00 88.88 96 PHE A N 1
ATOM 734 C CA . PHE A 1 96 ? 0.801 -3.447 -6.982 1.00 88.88 96 PHE A CA 1
ATOM 735 C C . PHE A 1 96 ? 1.782 -3.751 -8.124 1.00 88.88 96 PHE A C 1
ATOM 737 O O . PHE A 1 96 ? 1.971 -2.942 -9.027 1.00 88.88 96 PHE A O 1
ATOM 744 N N . TRP A 1 97 ? 2.341 -4.959 -8.107 1.00 86.38 97 TRP A N 1
ATOM 745 C CA . TRP A 1 97 ? 3.298 -5.468 -9.085 1.00 86.38 97 TRP A CA 1
ATOM 746 C C . TRP A 1 97 ? 2.831 -6.787 -9.716 1.00 86.38 97 TRP A C 1
ATOM 748 O O . TRP A 1 97 ? 3.644 -7.565 -10.194 1.00 86.38 97 TRP A O 1
ATOM 758 N N . ALA A 1 98 ? 1.531 -7.094 -9.718 1.00 84.94 98 ALA A N 1
ATOM 759 C CA . ALA A 1 98 ? 1.057 -8.415 -10.153 1.00 84.94 98 ALA A CA 1
ATOM 760 C C . ALA A 1 98 ? 1.397 -8.743 -11.623 1.00 84.94 98 ALA A C 1
ATOM 762 O O . ALA A 1 98 ? 1.512 -9.911 -12.001 1.00 84.94 98 ALA A O 1
ATOM 763 N N . SER A 1 99 ? 1.542 -7.720 -12.465 1.00 87.31 99 SER A N 1
ATOM 764 C CA . SER A 1 99 ? 1.808 -7.843 -13.897 1.00 87.31 99 SER A CA 1
ATOM 765 C C . SER A 1 99 ? 2.561 -6.620 -14.425 1.00 87.31 99 SER A C 1
ATOM 767 O O . SER A 1 99 ? 2.595 -5.578 -13.770 1.00 87.31 99 SER A O 1
ATOM 769 N N . ALA A 1 100 ? 3.158 -6.730 -15.617 1.00 87.62 100 ALA A N 1
ATOM 770 C CA . ALA A 1 100 ? 3.849 -5.599 -16.235 1.00 87.62 100 ALA A CA 1
ATOM 771 C C . ALA A 1 100 ? 2.908 -4.404 -16.490 1.00 87.62 100 ALA A C 1
ATOM 773 O O . ALA A 1 100 ? 3.312 -3.286 -16.182 1.00 87.62 100 ALA A O 1
ATOM 774 N N . PRO A 1 101 ? 1.641 -4.599 -16.921 1.00 89.81 101 PRO A N 1
ATOM 775 C CA . PRO A 1 101 ? 0.655 -3.518 -16.950 1.00 89.81 101 PRO A CA 1
ATOM 776 C C . PRO A 1 101 ? 0.413 -2.855 -15.588 1.00 89.81 101 PRO A C 1
ATOM 778 O O . PRO A 1 101 ? 0.510 -1.638 -15.485 1.00 89.81 101 PRO A O 1
ATOM 781 N N . ALA A 1 102 ? 0.188 -3.634 -14.523 1.00 89.50 102 ALA A N 1
ATOM 782 C CA . ALA A 1 102 ? -0.046 -3.076 -13.185 1.00 89.50 102 ALA A CA 1
ATOM 783 C C . ALA A 1 102 ? 1.171 -2.288 -12.664 1.00 89.50 102 ALA A C 1
ATOM 785 O O . ALA A 1 102 ? 1.038 -1.213 -12.066 1.00 89.50 102 ALA A O 1
ATOM 786 N N . ALA A 1 103 ? 2.373 -2.800 -12.941 1.00 89.94 103 ALA A N 1
ATOM 787 C CA . ALA A 1 103 ? 3.614 -2.121 -12.617 1.00 89.94 103 ALA A CA 1
ATOM 788 C C . ALA A 1 103 ? 3.795 -0.836 -13.434 1.00 8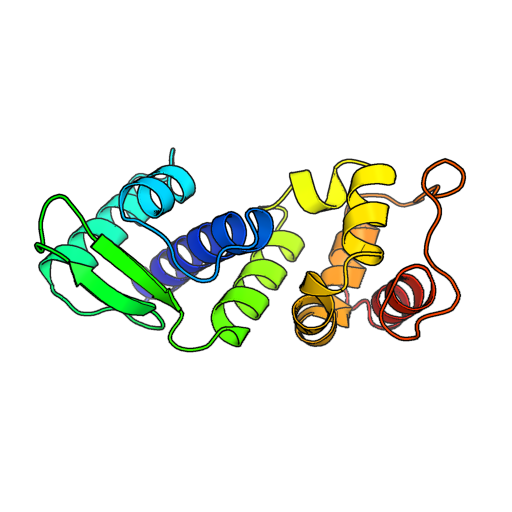9.94 103 ALA A C 1
ATOM 790 O O . ALA A 1 103 ? 4.161 0.193 -12.867 1.00 89.94 103 ALA A O 1
ATOM 791 N N . ALA A 1 104 ? 3.496 -0.862 -14.734 1.00 91.00 104 ALA A N 1
ATOM 792 C CA . ALA A 1 104 ? 3.557 0.312 -15.596 1.00 91.00 104 ALA A CA 1
ATOM 793 C C . ALA A 1 104 ? 2.588 1.405 -15.139 1.00 91.00 104 ALA A C 1
ATOM 795 O O . ALA A 1 104 ? 2.998 2.558 -15.004 1.00 91.00 104 ALA A O 1
ATOM 796 N N . ASP A 1 105 ? 1.343 1.048 -14.815 1.00 91.38 105 ASP A N 1
ATOM 797 C CA . ASP A 1 105 ? 0.346 1.979 -14.282 1.00 91.38 105 ASP A CA 1
ATOM 798 C C . ASP A 1 105 ? 0.866 2.669 -13.018 1.00 91.38 105 ASP A C 1
ATOM 800 O O . ASP A 1 105 ? 0.839 3.898 -12.898 1.00 91.38 105 ASP A O 1
ATOM 804 N N . SER A 1 106 ? 1.439 1.889 -12.103 1.00 91.25 106 SER A N 1
ATOM 805 C CA . SER A 1 106 ? 2.008 2.398 -10.856 1.00 91.25 106 SER A CA 1
ATOM 806 C C . SER A 1 106 ? 3.237 3.285 -11.091 1.00 91.25 106 SER A C 1
ATOM 808 O O . SER A 1 106 ? 3.364 4.357 -10.489 1.00 91.25 106 SER A O 1
ATOM 810 N N . LEU A 1 107 ? 4.135 2.897 -12.000 1.00 90.94 107 LEU A N 1
ATOM 811 C CA . LEU A 1 107 ? 5.323 3.672 -12.374 1.00 90.94 107 LEU A CA 1
ATOM 812 C C . LEU A 1 107 ? 4.961 4.984 -13.087 1.00 90.94 107 LEU A C 1
ATOM 814 O O . LEU A 1 107 ? 5.644 5.994 -12.909 1.00 90.94 107 LEU A O 1
ATOM 818 N N . ASN A 1 108 ? 3.875 5.000 -13.852 1.00 93.00 108 ASN A N 1
ATOM 819 C CA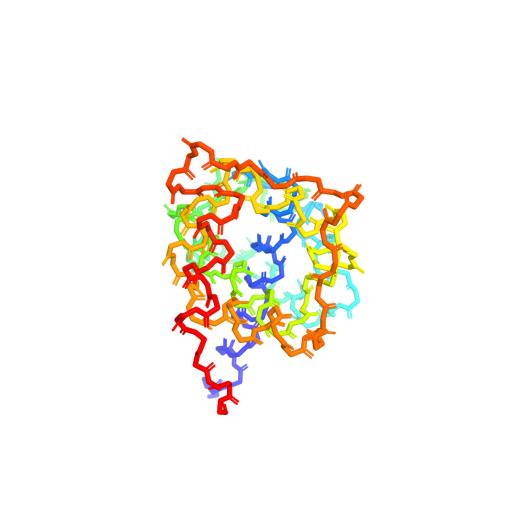 . ASN A 1 108 ? 3.407 6.172 -14.586 1.00 93.00 108 ASN A CA 1
ATOM 820 C C . ASN A 1 108 ? 2.576 7.128 -13.718 1.00 93.00 108 ASN A C 1
ATOM 822 O O . ASN A 1 108 ? 2.469 8.316 -14.032 1.00 93.00 108 ASN A O 1
ATOM 826 N N . LEU A 1 109 ? 1.993 6.660 -12.613 1.00 91.75 109 LEU A N 1
ATOM 827 C CA . LEU A 1 109 ? 1.089 7.483 -11.820 1.00 91.75 109 LEU A CA 1
ATOM 828 C C . LEU A 1 109 ? 1.842 8.502 -10.946 1.00 91.75 109 LEU A C 1
ATOM 830 O O . LEU A 1 109 ? 2.707 8.159 -10.132 1.00 91.75 109 LEU A O 1
ATOM 834 N N . ALA A 1 110 ? 1.466 9.779 -11.068 1.00 90.56 110 ALA A N 1
ATOM 835 C CA . ALA A 1 110 ? 2.034 10.883 -10.282 1.00 90.56 110 ALA A CA 1
ATOM 836 C C . ALA A 1 110 ? 1.818 10.710 -8.773 1.00 90.56 110 ALA A C 1
ATOM 838 O O . ALA A 1 110 ? 2.669 11.091 -7.974 1.00 90.56 110 ALA A O 1
ATOM 839 N N . PHE A 1 111 ? 0.679 10.118 -8.405 1.00 92.31 111 PHE A N 1
ATOM 840 C CA . PHE A 1 111 ? 0.256 9.901 -7.024 1.00 92.31 111 PHE A CA 1
ATOM 841 C C . PHE A 1 111 ? 1.332 9.199 -6.184 1.00 92.31 111 PHE A C 1
ATOM 843 O O . PHE A 1 111 ? 1.573 9.591 -5.049 1.00 92.31 111 PHE A O 1
ATOM 850 N N . TYR A 1 112 ? 2.038 8.226 -6.766 1.00 91.56 112 TYR A N 1
ATOM 851 C CA . TYR A 1 112 ? 3.053 7.449 -6.058 1.00 91.56 112 TYR A CA 1
ATOM 852 C C . TYR A 1 112 ? 4.429 8.126 -5.981 1.00 91.56 112 TYR A C 1
ATOM 854 O O . TYR A 1 112 ? 5.350 7.534 -5.424 1.00 91.56 112 TYR A O 1
ATOM 862 N N . LYS A 1 113 ? 4.608 9.349 -6.509 1.00 91.25 113 LYS A N 1
ATOM 863 C CA . LYS A 1 113 ? 5.916 10.034 -6.556 1.00 91.25 113 LYS A CA 1
ATOM 864 C C . LYS A 1 113 ? 6.631 10.009 -5.201 1.00 91.25 113 LYS A C 1
ATOM 866 O O . LYS A 1 113 ? 7.792 9.619 -5.130 1.00 91.25 113 LYS A O 1
ATOM 871 N N . ASN A 1 114 ? 5.931 10.389 -4.136 1.00 91.25 114 ASN A N 1
ATOM 872 C CA . ASN A 1 114 ? 6.509 10.446 -2.795 1.00 91.25 114 ASN A CA 1
ATOM 873 C C . ASN A 1 114 ? 6.790 9.053 -2.227 1.00 91.25 114 ASN A C 1
ATOM 875 O O . ASN A 1 114 ? 7.856 8.841 -1.662 1.00 91.25 114 ASN A O 1
ATOM 879 N N . ALA A 1 115 ? 5.884 8.090 -2.423 1.00 91.62 115 ALA A N 1
ATOM 880 C CA . ALA A 1 115 ? 6.103 6.707 -2.004 1.00 91.62 115 ALA A CA 1
ATOM 881 C C . ALA A 1 115 ? 7.355 6.113 -2.670 1.00 91.62 115 ALA A C 1
ATOM 883 O O . ALA A 1 115 ? 8.183 5.504 -1.999 1.00 91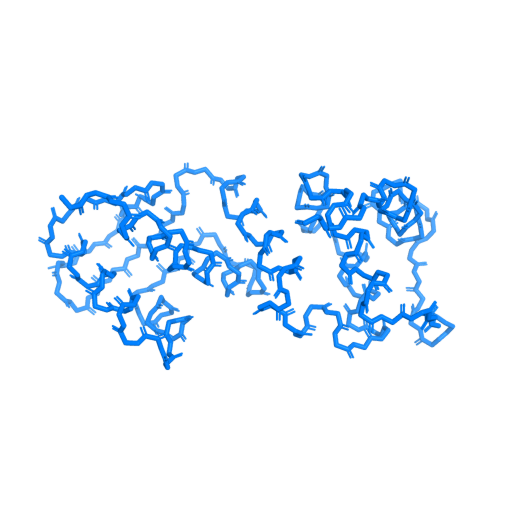.62 115 ALA A O 1
ATOM 884 N N . PHE A 1 116 ? 7.559 6.365 -3.965 1.00 90.38 116 PHE A N 1
ATOM 885 C CA . PHE A 1 116 ? 8.770 5.943 -4.668 1.00 90.38 116 PHE A CA 1
ATOM 886 C C . PHE A 1 116 ? 10.030 6.666 -4.185 1.00 90.38 116 PHE A C 1
ATOM 888 O O . PHE A 1 116 ? 11.076 6.032 -4.076 1.00 90.38 116 PHE A O 1
ATOM 895 N N . ALA A 1 117 ? 9.940 7.957 -3.856 1.00 88.06 117 ALA A N 1
ATOM 896 C CA . ALA A 1 117 ? 11.063 8.702 -3.289 1.00 88.06 117 ALA A CA 1
ATOM 897 C C . ALA A 1 117 ? 11.452 8.192 -1.889 1.00 88.06 117 ALA A C 1
ATOM 899 O O . ALA A 1 117 ? 12.633 8.018 -1.608 1.00 88.06 117 ALA A O 1
ATOM 900 N N . ILE A 1 118 ? 10.466 7.905 -1.033 1.00 87.25 118 ILE A N 1
ATOM 901 C CA . ILE A 1 118 ? 10.671 7.350 0.314 1.00 87.25 118 ILE A CA 1
ATOM 902 C C . ILE A 1 118 ? 11.232 5.926 0.236 1.00 87.25 118 ILE A C 1
ATOM 904 O O . ILE A 1 118 ? 12.130 5.564 0.990 1.00 87.25 118 ILE A O 1
ATOM 908 N N . GLY A 1 119 ? 10.684 5.108 -0.663 1.00 80.44 119 GLY A N 1
ATOM 909 C CA . GLY A 1 119 ? 10.947 3.675 -0.717 1.00 80.44 119 GLY A CA 1
ATOM 910 C C . GLY A 1 119 ? 12.042 3.220 -1.663 1.00 80.44 119 GLY A C 1
ATOM 911 O O . GLY A 1 119 ? 12.251 2.014 -1.754 1.00 80.44 119 GLY A O 1
ATOM 912 N N . ALA A 1 120 ? 12.703 4.148 -2.357 1.00 77.25 120 ALA A N 1
ATOM 913 C CA . ALA A 1 120 ? 13.545 3.919 -3.529 1.00 77.25 120 ALA A CA 1
ATOM 914 C C . ALA A 1 120 ? 14.217 2.532 -3.594 1.00 77.25 120 ALA A C 1
ATOM 916 O O . ALA A 1 120 ? 13.775 1.665 -4.350 1.00 77.25 120 ALA A O 1
ATOM 917 N N . GLY A 1 121 ? 15.246 2.301 -2.774 1.00 74.75 121 GLY A N 1
ATOM 918 C CA . GLY A 1 121 ? 16.025 1.064 -2.820 1.00 74.75 121 GLY A CA 1
ATOM 919 C C . GLY A 1 121 ? 15.274 -0.193 -2.387 1.00 74.75 121 GLY A C 1
ATOM 920 O O . GLY A 1 121 ? 15.467 -1.260 -2.968 1.00 74.75 121 GLY A O 1
ATOM 921 N N . HIS A 1 122 ? 14.355 -0.074 -1.430 1.00 81.81 122 HIS A N 1
ATOM 922 C CA . HIS A 1 122 ? 13.536 -1.200 -0.975 1.00 81.81 122 HIS A CA 1
ATOM 923 C C . HIS A 1 122 ? 12.521 -1.632 -2.037 1.00 81.81 122 HIS A C 1
ATOM 925 O O . HIS A 1 122 ? 12.336 -2.824 -2.274 1.00 81.81 122 HIS A O 1
ATOM 931 N N . LEU A 1 123 ? 11.895 -0.670 -2.718 1.00 85.69 123 LEU A N 1
ATOM 932 C CA . LEU A 1 123 ? 10.972 -0.942 -3.817 1.00 85.69 123 LEU A CA 1
ATOM 933 C C . LEU A 1 123 ? 11.696 -1.508 -5.040 1.00 85.69 123 LEU A C 1
ATOM 935 O O . LEU A 1 123 ? 11.160 -2.404 -5.683 1.00 85.69 123 LEU A O 1
ATOM 939 N N . GLY A 1 124 ? 12.905 -1.023 -5.342 1.00 83.81 124 GLY A N 1
ATOM 940 C CA . GLY A 1 124 ? 13.746 -1.578 -6.403 1.00 83.81 124 GLY A CA 1
ATOM 941 C C . GLY A 1 124 ? 14.108 -3.041 -6.155 1.00 83.81 124 GLY A C 1
ATOM 942 O O . GLY A 1 124 ? 13.915 -3.877 -7.036 1.00 83.81 124 GLY A O 1
ATOM 943 N N . GLY A 1 125 ? 14.550 -3.362 -4.933 1.00 81.06 125 GLY A N 1
ATOM 944 C CA . GLY A 1 125 ? 14.822 -4.740 -4.519 1.00 81.06 125 GLY A CA 1
ATOM 945 C C . GLY A 1 125 ? 13.581 -5.632 -4.602 1.00 81.06 125 GLY A C 1
ATOM 946 O O . GLY A 1 125 ? 13.649 -6.730 -5.147 1.00 81.06 125 GLY A O 1
ATOM 947 N N . ALA A 1 126 ? 12.427 -5.144 -4.143 1.00 82.12 126 ALA A N 1
ATOM 948 C CA . ALA A 1 126 ? 11.166 -5.880 -4.215 1.00 82.12 126 ALA A CA 1
ATOM 949 C C . ALA A 1 126 ? 10.703 -6.130 -5.658 1.00 82.12 126 ALA A C 1
ATOM 951 O O . ALA A 1 126 ? 10.292 -7.241 -5.993 1.00 82.12 126 ALA A O 1
ATOM 952 N N . LEU A 1 127 ? 10.813 -5.121 -6.525 1.00 82.19 127 LEU A N 1
ATOM 953 C CA . LEU A 1 127 ? 10.474 -5.232 -7.942 1.00 82.19 127 LEU A CA 1
ATOM 954 C C . LEU A 1 127 ? 11.369 -6.263 -8.650 1.00 82.19 127 LEU A C 1
ATOM 956 O O . LEU A 1 127 ? 10.867 -7.075 -9.428 1.00 82.19 127 LEU A O 1
ATOM 960 N N . ALA A 1 128 ? 12.673 -6.262 -8.351 1.00 78.44 128 ALA A N 1
ATOM 961 C CA . ALA A 1 128 ? 13.635 -7.221 -8.894 1.00 78.44 128 ALA A CA 1
ATOM 962 C C . ALA A 1 128 ? 13.448 -8.645 -8.334 1.00 78.44 128 ALA A C 1
ATOM 964 O O . ALA A 1 128 ? 13.625 -9.626 -9.054 1.00 78.44 128 ALA A O 1
ATOM 965 N N . ALA A 1 129 ? 13.071 -8.775 -7.058 1.00 76.81 129 ALA A N 1
ATOM 966 C CA . ALA A 1 129 ? 12.827 -10.069 -6.423 1.00 76.81 129 ALA A CA 1
ATOM 967 C C . ALA A 1 129 ? 11.563 -10.756 -6.959 1.00 76.81 129 ALA A C 1
ATOM 969 O O . ALA A 1 129 ? 11.513 -11.983 -7.032 1.00 76.81 129 ALA A O 1
ATOM 970 N N . GLN A 1 130 ? 10.544 -9.983 -7.344 1.00 74.38 130 GLN A N 1
ATOM 971 C CA . GLN A 1 130 ? 9.280 -10.543 -7.820 1.00 74.38 130 GLN A CA 1
ATOM 972 C C . GLN A 1 130 ? 9.369 -11.098 -9.244 1.00 74.38 130 GLN A C 1
ATOM 974 O O . GLN A 1 130 ? 8.690 -12.085 -9.532 1.00 74.38 130 GLN A O 1
ATOM 979 N N . ARG A 1 131 ? 10.217 -10.530 -10.119 1.00 70.25 131 ARG A N 1
ATOM 980 C CA . ARG A 1 131 ? 10.533 -11.084 -11.450 1.00 70.25 131 ARG A CA 1
ATOM 981 C C . ARG A 1 131 ? 11.932 -10.679 -11.913 1.00 70.25 131 ARG A C 1
ATOM 983 O O . ARG A 1 131 ? 12.306 -9.516 -11.811 1.00 70.25 131 ARG A O 1
ATOM 990 N N . ARG A 1 132 ? 12.661 -11.632 -12.509 1.00 66.69 132 ARG A N 1
ATOM 991 C CA . ARG A 1 132 ? 13.975 -11.383 -13.136 1.00 66.69 132 ARG A CA 1
ATOM 992 C C . ARG A 1 132 ? 13.890 -10.489 -14.374 1.00 66.69 132 ARG A C 1
ATOM 994 O O . ARG A 1 132 ? 14.840 -9.771 -14.653 1.00 66.69 132 ARG A O 1
ATOM 1001 N N . GLU A 1 133 ? 12.768 -10.530 -15.089 1.00 72.25 133 GLU A N 1
ATOM 1002 C CA . GLU A 1 133 ? 12.568 -9.788 -16.332 1.00 72.25 133 GLU A CA 1
ATOM 1003 C C . GLU A 1 133 ? 11.175 -9.150 -16.329 1.00 72.25 133 GLU A C 1
ATOM 1005 O O . GLU A 1 133 ? 10.154 -9.831 -16.191 1.00 72.25 133 GLU A O 1
ATOM 1010 N N . TRP A 1 134 ? 11.142 -7.822 -16.447 1.00 78.75 134 TRP A N 1
ATOM 1011 C CA . TRP A 1 134 ? 9.924 -7.049 -16.668 1.00 78.75 134 TRP A CA 1
ATOM 1012 C C . TRP A 1 134 ? 9.888 -6.605 -18.126 1.00 78.75 134 TRP A C 1
ATOM 1014 O O . TRP A 1 134 ? 10.709 -5.787 -18.538 1.00 78.75 134 TRP A O 1
ATOM 1024 N N . ASP A 1 135 ? 8.931 -7.128 -18.891 1.00 83.19 135 ASP A N 1
ATOM 1025 C CA . ASP A 1 135 ? 8.671 -6.675 -20.256 1.00 83.19 135 ASP A CA 1
ATOM 1026 C C . ASP A 1 135 ? 7.532 -5.649 -20.270 1.00 83.19 135 ASP A C 1
ATOM 1028 O O . ASP A 1 135 ? 6.373 -5.971 -20.001 1.00 83.19 135 ASP A O 1
ATOM 1032 N N . PHE A 1 136 ? 7.880 -4.402 -20.582 1.00 84.44 136 PHE A N 1
ATOM 1033 C CA . PHE A 1 136 ? 6.950 -3.278 -20.685 1.00 84.44 136 PHE A CA 1
ATOM 1034 C C . PHE A 1 136 ? 6.557 -2.952 -22.135 1.00 84.44 136 PHE A C 1
ATOM 1036 O O . PHE A 1 136 ? 5.897 -1.940 -22.365 1.00 84.44 136 PHE A O 1
ATOM 1043 N N . ALA A 1 137 ? 6.911 -3.784 -23.123 1.00 81.56 137 ALA A N 1
ATOM 1044 C CA . ALA A 1 137 ? 6.584 -3.529 -24.529 1.00 81.56 137 ALA A CA 1
ATOM 1045 C C . ALA A 1 137 ? 5.070 -3.369 -24.768 1.00 81.56 137 ALA A C 1
ATOM 1047 O O . ALA A 1 137 ? 4.649 -2.505 -25.534 1.00 81.56 137 ALA A O 1
ATOM 1048 N N . GLY A 1 138 ? 4.246 -4.155 -24.064 1.00 79.75 138 GLY A N 1
ATOM 1049 C CA . GLY A 1 138 ? 2.780 -4.058 -24.098 1.00 79.75 138 GLY A CA 1
ATOM 1050 C C . GLY A 1 138 ? 2.166 -3.070 -23.096 1.00 79.75 138 GLY A C 1
ATOM 1051 O O . GLY A 1 138 ? 0.946 -2.948 -23.040 1.00 79.75 138 GLY A O 1
ATOM 1052 N N . ALA A 1 139 ? 2.981 -2.394 -22.283 1.00 83.50 139 ALA A N 1
ATOM 1053 C CA . ALA A 1 139 ? 2.545 -1.501 -21.211 1.00 83.50 139 ALA A CA 1
ATOM 1054 C C . ALA A 1 139 ? 3.491 -0.287 -21.118 1.00 83.50 139 ALA A C 1
ATOM 1056 O O . ALA A 1 139 ? 4.385 -0.256 -20.267 1.00 83.50 139 ALA A O 1
ATOM 1057 N N . PRO A 1 140 ? 3.341 0.699 -22.022 1.00 84.88 140 PRO A N 1
ATOM 1058 C CA . PRO A 1 140 ? 4.351 1.724 -22.235 1.00 84.88 140 PRO A CA 1
ATOM 1059 C C . PRO A 1 140 ? 4.562 2.607 -21.002 1.00 84.88 140 PRO A C 1
ATOM 1061 O O . PRO A 1 140 ? 3.625 3.098 -20.367 1.00 84.88 140 PRO A O 1
ATOM 1064 N N . LEU A 1 141 ? 5.833 2.855 -20.695 1.00 87.38 141 LEU A N 1
ATOM 1065 C CA . LEU A 1 141 ? 6.246 3.784 -19.652 1.00 87.38 141 LEU A CA 1
ATOM 1066 C C . LEU A 1 141 ? 6.388 5.197 -20.220 1.00 87.38 141 LEU A C 1
ATOM 1068 O O . LEU A 1 141 ? 6.932 5.396 -21.306 1.00 87.38 141 LEU A O 1
ATOM 1072 N N . VAL A 1 142 ? 5.947 6.196 -19.456 1.00 86.50 142 VAL A N 1
ATOM 1073 C CA . VAL A 1 142 ? 6.157 7.607 -19.801 1.00 86.50 142 VAL A CA 1
ATOM 1074 C C . VAL A 1 142 ? 7.659 7.916 -19.768 1.00 86.50 142 VAL A C 1
ATOM 1076 O O . VAL A 1 142 ? 8.347 7.584 -18.802 1.00 86.50 142 VAL A O 1
ATOM 1079 N N . SER A 1 143 ? 8.173 8.556 -20.819 1.00 73.00 143 SER A N 1
ATOM 1080 C CA . SER A 1 143 ? 9.607 8.838 -20.991 1.00 73.00 143 SER A CA 1
ATOM 1081 C C . SER A 1 143 ? 10.007 10.295 -20.718 1.00 73.00 143 SER A C 1
ATOM 1083 O O . SER A 1 143 ? 11.184 10.562 -20.503 1.00 73.00 143 SER A O 1
ATOM 1085 N N . ALA A 1 144 ? 9.053 11.233 -20.695 1.00 75.88 144 ALA A N 1
ATOM 1086 C CA . ALA A 1 144 ? 9.323 12.677 -20.642 1.00 75.88 144 ALA A CA 1
ATOM 1087 C C . ALA A 1 144 ? 9.209 13.322 -19.240 1.00 75.88 144 ALA A C 1
ATOM 1089 O O . ALA A 1 144 ? 9.313 14.539 -19.123 1.00 75.88 144 ALA A O 1
ATOM 1090 N N . ASP A 1 145 ? 8.981 12.540 -18.179 1.00 79.38 145 ASP A N 1
ATOM 1091 C CA . ASP A 1 145 ? 8.855 13.033 -16.796 1.00 79.38 145 ASP A CA 1
ATOM 1092 C C . ASP A 1 145 ? 9.922 12.361 -15.914 1.00 79.38 145 ASP A C 1
ATOM 1094 O O . ASP A 1 145 ? 9.997 11.133 -15.828 1.00 79.38 145 ASP A O 1
ATOM 1098 N N . GLU A 1 146 ? 10.762 13.169 -15.260 1.00 79.50 146 GLU A N 1
ATOM 1099 C CA . GLU A 1 146 ? 11.886 12.713 -14.425 1.00 79.50 146 GLU A CA 1
ATOM 1100 C C . GLU A 1 146 ? 11.453 11.865 -13.218 1.00 79.50 146 GLU A C 1
ATOM 1102 O O . GLU A 1 146 ? 12.241 11.108 -12.650 1.00 79.50 146 GLU A O 1
ATOM 1107 N N . HIS A 1 147 ? 10.183 11.954 -12.837 1.00 80.56 147 HIS A N 1
ATOM 1108 C CA . HIS A 1 147 ? 9.618 11.271 -11.691 1.00 80.56 147 HIS A CA 1
ATOM 1109 C C . HIS A 1 147 ? 8.645 10.164 -12.069 1.00 80.56 147 HIS A C 1
ATOM 1111 O O . HIS A 1 147 ? 8.014 9.637 -11.157 1.00 80.56 147 HIS A O 1
ATOM 1117 N N . ARG A 1 148 ? 8.478 9.795 -13.343 1.00 85.38 148 ARG A N 1
ATOM 1118 C CA . ARG A 1 148 ? 7.531 8.751 -13.782 1.00 85.38 148 ARG A CA 1
ATOM 1119 C C . ARG A 1 148 ? 8.180 7.766 -14.746 1.00 85.38 148 ARG A C 1
ATOM 1121 O O . ARG A 1 148 ? 9.314 7.950 -15.181 1.00 85.38 148 ARG A O 1
ATOM 1128 N N . GLY A 1 149 ? 7.434 6.703 -15.035 1.00 85.69 149 GLY A N 1
ATOM 1129 C CA . GLY A 1 149 ? 7.714 5.748 -16.095 1.00 85.69 149 GLY A CA 1
ATOM 1130 C C . GLY A 1 149 ? 9.152 5.247 -16.076 1.00 85.69 149 GLY A C 1
ATOM 1131 O O . GLY A 1 149 ? 9.597 4.668 -15.083 1.00 85.69 149 GLY A O 1
ATOM 1132 N N . TYR A 1 150 ? 9.877 5.471 -17.172 1.00 84.69 150 TYR A N 1
ATOM 1133 C CA . TYR A 1 150 ? 11.203 4.885 -17.366 1.00 84.69 150 TYR A CA 1
ATOM 1134 C C . TYR A 1 150 ? 12.251 5.457 -16.400 1.00 84.69 150 TYR A C 1
ATOM 1136 O O . TYR A 1 150 ? 13.000 4.702 -15.778 1.00 84.69 150 TYR A O 1
ATOM 1144 N N . SER A 1 151 ? 12.251 6.776 -16.193 1.00 84.00 151 SER A N 1
ATOM 1145 C CA . SER A 1 151 ? 13.159 7.454 -15.256 1.00 84.00 151 SER A CA 1
ATOM 1146 C C . SER A 1 151 ? 12.979 6.936 -13.828 1.00 84.00 151 SER A C 1
ATOM 1148 O O . SER A 1 151 ? 13.955 6.653 -13.127 1.00 84.00 151 SER A O 1
ATOM 1150 N N . ARG A 1 152 ? 11.720 6.733 -13.417 1.00 87.06 152 ARG A N 1
ATOM 1151 C CA . ARG A 1 152 ? 11.380 6.154 -12.112 1.00 87.06 152 ARG A CA 1
ATOM 1152 C C . ARG A 1 152 ? 11.882 4.717 -11.992 1.00 87.06 152 ARG A C 1
ATOM 1154 O O . ARG A 1 152 ? 12.541 4.400 -11.006 1.00 87.06 152 ARG A O 1
ATOM 1161 N N . LEU A 1 153 ? 11.622 3.869 -12.987 1.00 86.19 153 LEU A N 1
ATOM 1162 C CA . LEU A 1 153 ? 12.096 2.482 -12.997 1.00 86.19 153 LEU A CA 1
ATOM 1163 C C . LEU A 1 153 ? 13.623 2.410 -12.834 1.00 86.19 153 LEU A C 1
ATOM 1165 O O . LEU A 1 153 ? 14.123 1.693 -11.968 1.00 86.19 153 LEU A O 1
ATOM 1169 N N . GLN A 1 154 ? 14.366 3.205 -13.606 1.00 83.94 154 GLN A N 1
ATOM 1170 C CA . GLN A 1 154 ? 15.826 3.252 -13.515 1.00 83.94 154 GLN A CA 1
ATOM 1171 C C . GLN A 1 154 ? 16.328 3.740 -12.152 1.00 83.94 154 GLN A C 1
ATOM 1173 O O . GLN A 1 154 ? 17.352 3.261 -11.667 1.00 83.94 154 GLN A O 1
ATOM 1178 N N . ALA A 1 155 ? 15.652 4.710 -11.531 1.00 81.88 155 ALA A N 1
ATOM 1179 C CA . ALA A 1 155 ? 16.014 5.184 -10.197 1.00 81.88 155 ALA A CA 1
ATOM 1180 C C . ALA A 1 155 ? 15.847 4.083 -9.136 1.00 81.88 155 ALA A C 1
ATOM 1182 O O . ALA A 1 155 ? 16.740 3.895 -8.311 1.00 81.88 155 ALA A O 1
ATOM 1183 N N . LEU A 1 156 ? 14.754 3.317 -9.199 1.00 83.44 156 LEU A N 1
ATOM 1184 C CA . LEU A 1 156 ? 14.497 2.209 -8.273 1.00 83.44 156 LEU A CA 1
ATOM 1185 C C . LEU A 1 156 ? 15.529 1.094 -8.421 1.00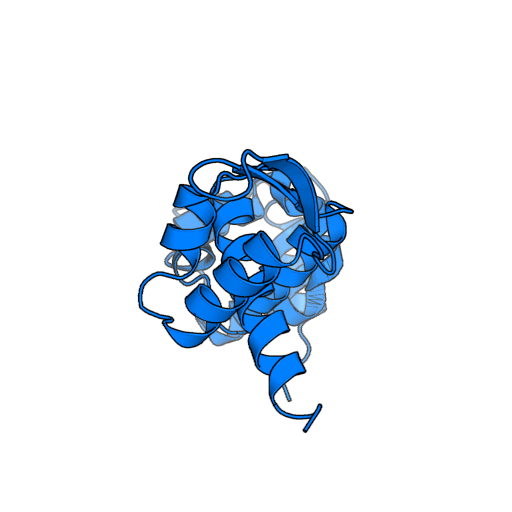 83.44 156 LEU A C 1
ATOM 1187 O O . LEU A 1 156 ? 16.110 0.662 -7.430 1.00 83.44 156 LEU A O 1
ATOM 1191 N N . LEU A 1 157 ? 15.798 0.662 -9.656 1.00 81.44 157 LEU A N 1
ATOM 1192 C CA . LEU A 1 157 ? 16.739 -0.429 -9.917 1.00 81.44 157 LEU A CA 1
ATOM 1193 C C . LEU A 1 157 ? 18.182 -0.056 -9.549 1.00 81.44 157 LEU A C 1
ATOM 1195 O O . LEU A 1 157 ? 18.902 -0.892 -9.014 1.00 81.44 157 LEU A O 1
ATOM 1199 N N . ARG A 1 158 ? 18.599 1.200 -9.768 1.00 78.00 158 ARG A N 1
ATOM 1200 C CA . ARG A 1 158 ? 19.928 1.682 -9.342 1.00 78.00 158 ARG A CA 1
ATOM 1201 C C . ARG A 1 158 ? 20.085 1.749 -7.826 1.00 78.00 158 ARG A C 1
ATOM 1203 O O . ARG A 1 158 ? 21.192 1.585 -7.330 1.00 78.00 158 ARG A O 1
ATOM 1210 N N . GLY A 1 159 ? 19.000 2.024 -7.106 1.00 68.69 159 GLY A N 1
ATOM 1211 C CA . GLY A 1 159 ? 19.001 2.115 -5.649 1.00 68.69 159 GLY A CA 1
ATOM 1212 C C . GLY A 1 159 ? 18.801 0.780 -4.934 1.00 68.69 159 GLY A C 1
ATOM 1213 O O . GLY A 1 159 ? 18.785 0.785 -3.708 1.00 68.69 159 GLY A O 1
ATOM 1214 N N . ALA A 1 160 ? 18.593 -0.330 -5.652 1.00 65.25 160 ALA A N 1
ATOM 1215 C CA . ALA A 1 160 ? 18.186 -1.601 -5.065 1.00 65.25 160 ALA A CA 1
ATOM 1216 C C . ALA A 1 160 ? 19.221 -2.132 -4.057 1.00 65.25 160 ALA A C 1
ATOM 1218 O O . ALA A 1 160 ? 20.305 -2.580 -4.430 1.00 65.25 160 ALA A O 1
ATOM 1219 N N . THR A 1 161 ? 18.860 -2.115 -2.775 1.00 57.47 161 THR A N 1
ATOM 1220 C CA . THR A 1 161 ? 19.632 -2.754 -1.703 1.00 57.47 161 THR A CA 1
ATOM 1221 C C . THR A 1 161 ? 19.056 -4.152 -1.470 1.00 57.47 161 THR A C 1
ATOM 1223 O O . THR A 1 161 ? 17.830 -4.275 -1.382 1.00 57.47 161 THR A O 1
ATOM 1226 N N . PRO A 1 162 ? 19.878 -5.213 -1.356 1.00 49.00 162 PRO A N 1
ATOM 1227 C CA . PRO A 1 162 ? 19.387 -6.529 -0.963 1.00 49.00 162 PRO A CA 1
ATOM 1228 C C . PRO A 1 162 ? 18.621 -6.429 0.362 1.00 49.00 162 PRO A C 1
ATOM 1230 O O . PRO A 1 162 ? 19.104 -5.804 1.307 1.00 49.00 162 PRO A O 1
ATOM 1233 N N . LEU A 1 163 ? 17.423 -7.015 0.425 1.00 44.75 163 LEU A N 1
ATOM 1234 C CA . LEU A 1 163 ? 16.713 -7.186 1.692 1.00 44.75 163 LEU A CA 1
ATOM 1235 C C . LEU A 1 163 ? 17.512 -8.207 2.516 1.00 44.75 163 LEU A C 1
ATOM 1237 O O . LEU A 1 163 ? 17.604 -9.366 2.114 1.00 44.75 163 LEU A O 1
ATOM 1241 N N . VAL A 1 164 ? 18.155 -7.739 3.592 1.00 35.84 164 VAL A N 1
ATOM 1242 C CA . VAL A 1 164 ? 18.866 -8.567 4.585 1.00 35.84 164 VAL A CA 1
ATOM 1243 C C . VAL A 1 164 ? 17.862 -9.169 5.557 1.00 35.84 164 VAL A C 1
ATOM 1245 O O . VAL A 1 164 ? 16.968 -8.409 5.999 1.00 35.84 164 VAL A O 1
#